Protein AF-A0A7C6ELP7-F1 (afdb_monomer_lite)

Foldseek 3Di:
DVPAQEDEDEQVVLCVVQVDNDPVNSQVSVVVVVHQKYKYQYAQQGIWIQHPNDIDGDGHDDDDDPDCPCVSVVVVVVVVVVD

Secondary structure (DSSP, 8-state):
-TT-SEEEEEHHHHHHHH--SSHHHHHHHHHTTT-SEEEEE-GGG-EEEEETTEEEEEPPPP---S--TTHHHHHHHHHHHT-

pLDDT: mean 94.48, std 6.26, range [59.0, 98.38]

Structure (mmCIF, N/CA/C/O backbone):
data_AF-A0A7C6ELP7-F1
#
_entry.id   AF-A0A7C6ELP7-F1
#
loop_
_atom_site.group_PDB
_atom_site.id
_atom_site.type_symbol
_atom_site.label_atom_id
_atom_site.label_alt_id
_atom_site.labe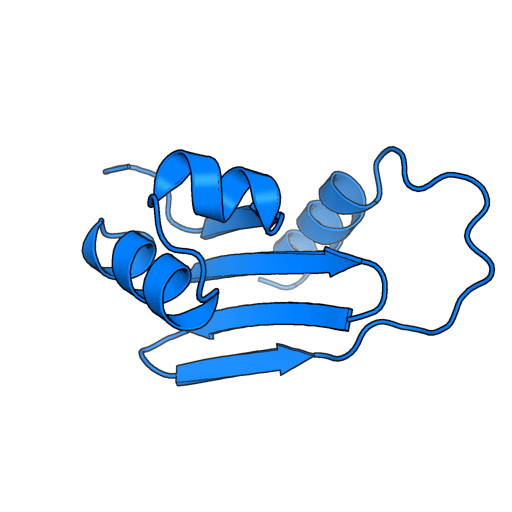l_comp_id
_atom_site.label_asym_id
_atom_site.label_entity_id
_atom_site.label_seq_id
_atom_site.pdbx_PDB_ins_code
_atom_site.Cartn_x
_atom_site.Cartn_y
_atom_site.Cartn_z
_atom_site.occupancy
_atom_site.B_iso_or_equiv
_atom_site.auth_seq_id
_atom_site.auth_comp_id
_atom_site.auth_asym_id
_atom_site.auth_atom_id
_atom_site.pdbx_PDB_model_num
ATOM 1 N N . MET A 1 1 ? -11.314 10.701 7.635 1.00 60.94 1 MET A N 1
ATOM 2 C CA . MET A 1 1 ? -11.498 9.666 6.595 1.00 60.94 1 MET A CA 1
ATOM 3 C C . MET A 1 1 ? -12.932 9.143 6.525 1.00 60.94 1 MET A C 1
ATOM 5 O O . MET A 1 1 ? -13.172 8.254 5.728 1.00 60.94 1 MET A O 1
ATOM 9 N N . GLU A 1 2 ? -13.896 9.747 7.236 1.00 59.00 2 GLU A N 1
ATOM 10 C CA . GLU A 1 2 ? -15.292 9.274 7.384 1.00 59.00 2 GLU A CA 1
ATOM 11 C C . GLU A 1 2 ? -16.124 9.156 6.081 1.00 59.00 2 GLU A C 1
ATOM 13 O O . GLU A 1 2 ? -17.300 8.815 6.135 1.00 59.00 2 GLU A O 1
ATOM 18 N N . THR A 1 3 ? -15.548 9.426 4.904 1.00 80.50 3 THR A N 1
ATOM 19 C CA . THR A 1 3 ? -16.223 9.323 3.596 1.00 80.50 3 THR A CA 1
ATOM 20 C C . THR A 1 3 ? -15.418 8.567 2.530 1.00 80.50 3 THR A C 1
ATOM 22 O O . THR A 1 3 ? -15.800 8.583 1.362 1.00 80.50 3 THR A O 1
ATOM 25 N N . CYS A 1 4 ? -14.291 7.934 2.884 1.00 90.44 4 CYS A N 1
ATOM 26 C CA . CYS A 1 4 ? -13.420 7.248 1.924 1.00 90.44 4 CYS A CA 1
ATOM 27 C C . CYS A 1 4 ? -13.495 5.727 2.092 1.00 90.44 4 CYS A C 1
ATOM 29 O O . CYS A 1 4 ? -12.990 5.170 3.062 1.00 90.44 4 CYS A O 1
ATOM 31 N N . ASP A 1 5 ? -14.098 5.055 1.115 1.00 92.50 5 ASP A N 1
ATOM 32 C CA . ASP A 1 5 ? -14.277 3.602 1.143 1.00 92.50 5 ASP A CA 1
ATOM 33 C C . ASP A 1 5 ? -13.014 2.829 0.764 1.00 92.50 5 ASP A C 1
ATOM 35 O O . ASP A 1 5 ? -12.719 1.775 1.329 1.00 92.50 5 ASP A O 1
ATOM 39 N N . ILE A 1 6 ? -12.278 3.357 -0.211 1.00 95.44 6 ILE A N 1
ATOM 40 C CA . ILE A 1 6 ? -11.080 2.750 -0.778 1.00 95.44 6 ILE A CA 1
ATOM 41 C C . ILE A 1 6 ? -9.991 3.804 -0.748 1.00 95.44 6 ILE A C 1
ATOM 43 O O . ILE A 1 6 ? -10.134 4.856 -1.371 1.00 95.44 6 ILE A O 1
ATOM 47 N N . LEU A 1 7 ? -8.905 3.505 -0.043 1.00 96.56 7 LEU A N 1
ATOM 48 C CA . LEU A 1 7 ? -7.730 4.360 -0.013 1.00 96.56 7 LEU A CA 1
ATOM 49 C C . LEU A 1 7 ? -6.562 3.609 -0.636 1.00 96.56 7 LEU A C 1
ATOM 51 O O . LEU A 1 7 ? -6.120 2.598 -0.094 1.00 96.56 7 LEU A O 1
ATOM 55 N N . HIS A 1 8 ? -6.043 4.135 -1.739 1.00 97.38 8 HIS A N 1
ATOM 56 C CA . HIS A 1 8 ? -4.785 3.690 -2.322 1.00 97.38 8 HIS A CA 1
ATOM 57 C C . HIS A 1 8 ? -3.694 4.717 -2.027 1.00 97.38 8 HIS A C 1
ATOM 59 O O . HIS A 1 8 ? -3.888 5.909 -2.245 1.00 97.38 8 HIS A O 1
ATOM 65 N N . VAL A 1 9 ? -2.570 4.235 -1.505 1.00 97.25 9 VAL A N 1
ATOM 66 C CA . VAL A 1 9 ? -1.362 5.018 -1.230 1.00 97.25 9 VAL A CA 1
ATOM 67 C C . VAL A 1 9 ? -0.119 4.191 -1.558 1.00 97.25 9 VAL A C 1
ATOM 69 O O . VAL A 1 9 ? -0.187 2.970 -1.708 1.00 97.25 9 VAL A O 1
ATOM 72 N N . ASN A 1 10 ? 1.041 4.829 -1.650 1.00 97.19 10 ASN A N 1
ATOM 73 C CA . ASN A 1 10 ? 2.323 4.124 -1.599 1.00 97.19 10 ASN A CA 1
ATOM 74 C C . ASN A 1 10 ? 2.843 3.974 -0.153 1.00 97.19 10 ASN A C 1
ATOM 76 O O . ASN A 1 10 ? 2.260 4.491 0.802 1.00 97.19 10 ASN A O 1
ATOM 80 N N . THR A 1 11 ? 3.955 3.259 0.026 1.00 96.81 11 THR A N 1
ATOM 81 C CA . THR A 1 11 ? 4.560 3.003 1.347 1.00 96.81 11 THR A CA 1
ATOM 82 C C . THR A 1 11 ? 4.981 4.278 2.086 1.00 96.81 11 THR A C 1
ATOM 84 O O . THR A 1 11 ? 4.827 4.367 3.306 1.00 96.81 11 THR A O 1
ATOM 87 N N . SER A 1 12 ? 5.457 5.302 1.372 1.00 96.06 12 SER A N 1
ATOM 88 C CA . SER A 1 12 ? 5.881 6.570 1.983 1.00 96.06 12 SER A CA 1
ATOM 89 C C . SER A 1 12 ? 4.699 7.432 2.442 1.00 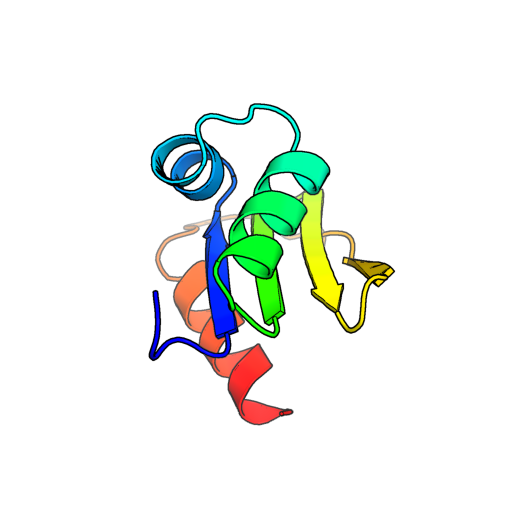96.06 12 SER A C 1
ATOM 91 O O . SER A 1 12 ? 4.734 8.022 3.526 1.00 96.06 12 SER A O 1
ATOM 93 N N . GLU A 1 13 ? 3.616 7.445 1.670 1.00 97.38 13 GLU A N 1
ATOM 94 C CA . GLU A 1 13 ? 2.351 8.093 2.020 1.00 97.38 13 GLU A CA 1
ATOM 95 C C . GLU A 1 13 ? 1.671 7.387 3.195 1.00 97.38 13 GLU A C 1
ATOM 97 O O . GLU A 1 13 ? 1.226 8.051 4.130 1.00 97.38 13 GLU A O 1
ATOM 102 N N . LEU A 1 14 ? 1.665 6.047 3.208 1.00 97.69 14 LEU A N 1
ATOM 103 C CA . LEU A 1 14 ? 1.151 5.261 4.331 1.00 97.69 14 LEU A CA 1
ATOM 104 C C . LEU A 1 14 ? 1.855 5.636 5.636 1.00 97.69 14 LEU A C 1
ATOM 106 O O . LEU A 1 14 ? 1.189 5.929 6.632 1.00 97.69 14 LEU A O 1
ATOM 110 N N . ARG A 1 15 ? 3.193 5.657 5.629 1.00 97.00 15 ARG A N 1
ATOM 111 C CA . ARG A 1 15 ? 3.991 6.076 6.787 1.00 97.00 15 ARG A CA 1
ATOM 112 C C . ARG A 1 15 ? 3.667 7.514 7.187 1.00 97.00 15 ARG A C 1
ATOM 114 O O . ARG A 1 15 ? 3.527 7.797 8.370 1.00 97.00 15 ARG A O 1
ATOM 121 N N . SER A 1 16 ? 3.492 8.413 6.221 1.00 97.12 16 SER A N 1
ATOM 122 C CA . SER A 1 16 ? 3.163 9.819 6.496 1.00 97.12 16 SER A CA 1
ATOM 123 C C . SER A 1 16 ? 1.790 9.989 7.158 1.00 97.12 16 SER A C 1
ATOM 125 O O . SER A 1 16 ? 1.632 10.840 8.029 1.00 97.12 16 SER A O 1
ATOM 127 N N . ILE A 1 17 ? 0.803 9.171 6.778 1.00 95.31 17 ILE A N 1
ATOM 128 C CA . ILE A 1 17 ? -0.561 9.224 7.325 1.00 95.31 17 ILE A CA 1
ATOM 129 C C . ILE A 1 17 ? -0.650 8.522 8.684 1.00 95.31 17 ILE A C 1
ATOM 131 O O . ILE A 1 17 ? -1.332 8.997 9.591 1.00 95.31 17 ILE A O 1
ATOM 135 N N . THR A 1 18 ? -0.002 7.364 8.815 1.00 96.12 18 THR A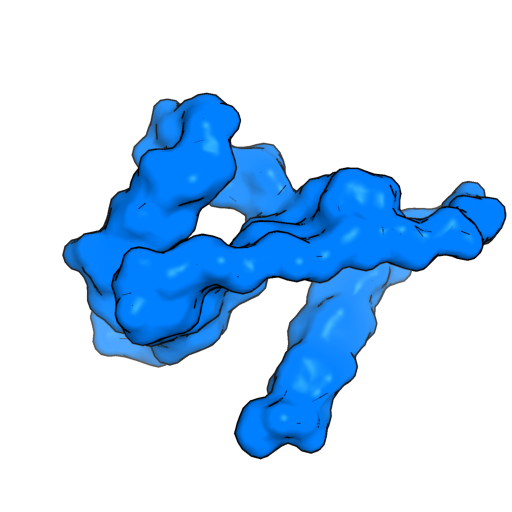 N 1
ATOM 136 C CA . THR A 1 18 ? -0.235 6.435 9.932 1.00 96.12 18 THR A CA 1
ATOM 137 C C . THR A 1 18 ? 0.875 6.424 10.974 1.00 96.12 18 THR A C 1
ATOM 139 O O . THR A 1 18 ? 0.656 5.871 12.044 1.00 96.12 18 THR A O 1
ATOM 142 N N . VAL A 1 19 ? 2.037 7.011 10.665 1.00 95.88 19 VAL A N 1
ATOM 143 C CA . VAL A 1 19 ? 3.302 6.980 11.426 1.00 95.88 19 VAL A CA 1
ATOM 144 C C . VAL A 1 19 ? 3.920 5.591 11.647 1.00 95.88 19 VAL A C 1
ATOM 146 O O . VAL A 1 19 ? 4.931 5.488 12.339 1.00 95.88 19 VAL A O 1
ATOM 149 N N . TYR A 1 20 ? 3.365 4.534 11.044 1.00 96.19 20 TYR A N 1
ATOM 150 C CA . TYR A 1 20 ? 3.903 3.175 11.131 1.00 96.19 20 TYR A CA 1
ATOM 151 C C . TYR A 1 20 ? 4.909 2.875 10.018 1.00 96.19 20 TYR A C 1
ATOM 153 O O . TYR A 1 20 ? 4.727 3.252 8.860 1.00 96.19 20 TYR A O 1
ATOM 161 N N . ASP A 1 21 ? 5.950 2.131 10.388 1.00 92.69 21 ASP A N 1
ATOM 162 C CA . ASP A 1 21 ? 6.966 1.610 9.467 1.00 92.69 21 ASP A CA 1
ATOM 163 C C . ASP A 1 21 ? 6.550 0.278 8.845 1.00 92.69 21 ASP A C 1
ATOM 165 O O . ASP A 1 21 ? 6.938 -0.053 7.725 1.00 92.69 21 ASP A O 1
ATOM 169 N N . ASN A 1 22 ? 5.760 -0.500 9.583 1.00 96.44 22 ASN A N 1
ATOM 170 C CA . ASN A 1 22 ? 5.225 -1.761 9.120 1.00 96.44 22 ASN A CA 1
ATOM 171 C C . ASN A 1 22 ? 3.953 -1.517 8.291 1.00 96.44 22 ASN A C 1
ATOM 173 O O . ASN A 1 22 ? 2.992 -0.907 8.765 1.00 96.44 22 ASN A O 1
ATOM 177 N N . VAL A 1 23 ? 3.938 -2.025 7.056 1.00 96.88 23 VAL A N 1
ATOM 178 C CA . VAL A 1 23 ? 2.814 -1.840 6.124 1.00 96.88 23 VAL A CA 1
ATOM 179 C C . VAL A 1 23 ? 1.519 -2.459 6.651 1.00 96.88 23 VAL A C 1
ATOM 181 O O . VAL A 1 23 ? 0.460 -1.852 6.520 1.00 96.88 23 VAL A O 1
ATOM 184 N N . GLU A 1 24 ? 1.581 -3.637 7.273 1.00 97.12 24 GLU A N 1
ATOM 185 C CA . GLU A 1 24 ? 0.399 -4.303 7.827 1.00 97.12 24 GLU A CA 1
ATOM 186 C C . GLU A 1 24 ? -0.196 -3.509 8.997 1.00 97.12 24 GLU A C 1
ATOM 188 O O . GLU A 1 24 ? -1.411 -3.315 9.050 1.00 97.12 24 GLU A O 1
ATOM 193 N N . GLU A 1 25 ? 0.640 -2.978 9.894 1.00 97.75 25 GLU A N 1
ATOM 194 C CA . GLU A 1 25 ? 0.187 -2.099 10.983 1.00 97.75 25 GLU A CA 1
ATOM 195 C C . GLU A 1 25 ? -0.441 -0.806 10.447 1.00 97.75 25 GLU A C 1
ATOM 197 O O . GLU A 1 25 ? -1.510 -0.403 10.909 1.00 97.75 25 GLU A O 1
ATOM 202 N N . GLY A 1 26 ? 0.162 -0.193 9.423 1.00 97.81 26 GLY A N 1
ATOM 203 C CA . GLY A 1 26 ? -0.398 0.983 8.756 1.00 97.81 26 GLY A CA 1
ATOM 204 C C . GLY A 1 26 ? -1.754 0.698 8.098 1.00 97.81 26 GLY A C 1
ATOM 205 O O . GLY A 1 26 ? -2.710 1.449 8.290 1.00 97.81 26 GLY A O 1
ATOM 206 N N . LEU A 1 27 ? -1.881 -0.416 7.370 1.00 97.88 27 LEU A N 1
ATOM 207 C CA . LEU A 1 27 ? -3.147 -0.850 6.767 1.00 97.88 27 LEU A CA 1
ATOM 208 C C . LEU A 1 27 ? -4.220 -1.117 7.826 1.00 97.88 27 LEU A C 1
ATOM 210 O O . LEU A 1 27 ? -5.368 -0.705 7.651 1.00 97.88 27 LEU A O 1
ATOM 214 N N . ARG A 1 28 ? -3.857 -1.768 8.940 1.00 97.12 28 ARG A N 1
ATOM 215 C CA . ARG A 1 28 ? -4.764 -1.962 10.077 1.00 97.12 28 ARG A CA 1
ATOM 216 C C . ARG A 1 28 ? -5.213 -0.620 10.644 1.00 97.12 28 ARG A C 1
ATOM 218 O O . ARG A 1 28 ? -6.407 -0.432 10.842 1.00 97.12 28 ARG A O 1
ATOM 225 N N . LYS A 1 29 ? -4.294 0.333 10.825 1.00 96.00 29 LYS A N 1
ATOM 226 C CA . LYS A 1 29 ? -4.624 1.668 11.330 1.00 96.00 29 LYS A CA 1
ATOM 227 C C . LYS A 1 29 ? -5.618 2.400 10.428 1.00 96.00 29 LYS A C 1
ATOM 229 O O . LYS A 1 29 ? -6.530 3.035 10.945 1.00 96.00 29 LYS A O 1
ATOM 234 N N . LEU A 1 30 ? -5.457 2.320 9.107 1.00 95.56 30 LEU A N 1
ATOM 235 C CA . LEU A 1 30 ? -6.403 2.908 8.152 1.00 95.56 30 LEU A CA 1
ATOM 236 C C . LEU A 1 30 ? -7.776 2.233 8.205 1.00 95.56 30 LEU A C 1
ATOM 238 O O . LEU A 1 30 ? -8.796 2.914 8.160 1.00 95.56 30 LEU A O 1
ATOM 242 N N . HIS A 1 31 ? -7.804 0.909 8.337 1.00 94.81 31 HIS A N 1
ATOM 243 C CA . HIS A 1 31 ? -9.045 0.160 8.510 1.00 94.81 31 HIS A CA 1
ATOM 244 C C . HIS A 1 31 ? -9.774 0.545 9.807 1.00 94.81 31 HIS A C 1
ATOM 246 O O . HIS A 1 31 ? -10.986 0.727 9.798 1.00 94.81 31 HIS A O 1
ATOM 252 N N . ASP A 1 32 ? -9.042 0.749 10.904 1.00 93.19 32 ASP A N 1
ATOM 253 C CA . ASP A 1 32 ? -9.597 1.228 12.179 1.00 93.19 32 ASP A CA 1
ATOM 254 C C . ASP A 1 32 ? -10.095 2.690 12.109 1.00 93.19 32 ASP A C 1
ATOM 256 O O . ASP A 1 32 ? -10.762 3.162 13.027 1.00 93.19 32 ASP A O 1
ATOM 260 N N . LEU A 1 33 ? -9.766 3.415 11.032 1.00 92.12 33 LEU A N 1
ATOM 261 C CA . LEU A 1 33 ? -10.284 4.748 10.696 1.00 92.12 33 LEU A CA 1
ATOM 262 C C . LEU A 1 33 ? -11.436 4.686 9.668 1.00 92.12 33 LEU A C 1
ATOM 264 O O . LEU A 1 33 ? -11.674 5.669 8.961 1.00 92.12 33 LEU A O 1
ATOM 268 N N . ASP A 1 34 ? -12.119 3.541 9.585 1.00 91.94 34 ASP A N 1
ATOM 269 C CA . ASP A 1 34 ? -13.269 3.239 8.719 1.00 91.94 34 ASP A CA 1
ATOM 270 C C . ASP A 1 34 ? -12.987 3.173 7.205 1.00 91.94 34 ASP A C 1
ATOM 272 O O . ASP A 1 34 ? -13.915 3.148 6.392 1.00 91.94 34 ASP A O 1
ATOM 276 N N . VAL A 1 35 ? -11.722 3.049 6.786 1.00 94.94 35 VAL A N 1
ATOM 277 C CA . VAL A 1 35 ? -11.408 2.729 5.383 1.00 94.94 35 VAL A CA 1
ATOM 278 C C . VAL A 1 35 ? -11.706 1.247 5.125 1.00 94.94 35 VAL A C 1
ATOM 280 O O . VAL A 1 35 ? -11.030 0.365 5.653 1.00 94.94 35 VAL A O 1
ATOM 283 N N . ARG A 1 36 ? -12.700 0.950 4.278 1.00 94.00 36 ARG A N 1
ATOM 284 C CA . ARG A 1 36 ? -13.161 -0.430 4.007 1.00 94.00 36 ARG A CA 1
ATOM 285 C C . ARG A 1 36 ? -12.140 -1.273 3.239 1.00 94.00 36 ARG A C 1
ATOM 287 O O . ARG A 1 36 ? -12.089 -2.492 3.418 1.00 94.00 36 ARG A O 1
ATOM 294 N N . LEU A 1 37 ? -11.358 -0.636 2.371 1.00 96.31 37 LEU A N 1
ATOM 295 C CA . LEU A 1 37 ? -10.310 -1.273 1.579 1.00 96.31 37 LEU A CA 1
ATOM 296 C C . LEU A 1 37 ? -9.077 -0.358 1.477 1.00 96.31 37 LEU A C 1
ATOM 298 O O . LEU A 1 37 ? -8.925 0.366 0.490 1.00 96.31 37 LEU A O 1
ATOM 302 N N . PRO A 1 38 ? -8.193 -0.347 2.489 1.00 97.62 38 PRO A N 1
ATOM 303 C CA . PRO A 1 38 ? -6.899 0.302 2.375 1.00 97.62 38 PRO A CA 1
ATOM 304 C C . PRO A 1 38 ? -5.943 -0.580 1.560 1.00 97.62 38 PRO A C 1
ATOM 306 O O . PRO A 1 38 ? -5.884 -1.803 1.735 1.00 97.62 38 PRO A O 1
ATOM 309 N N . ILE A 1 39 ? -5.205 0.054 0.652 1.00 98.19 39 ILE A N 1
ATOM 310 C CA . ILE A 1 39 ? -4.322 -0.573 -0.331 1.00 98.19 39 ILE A CA 1
ATOM 311 C C . ILE A 1 39 ? -3.006 0.199 -0.370 1.00 98.19 39 ILE A C 1
ATOM 313 O O . ILE A 1 39 ? -2.997 1.424 -0.479 1.00 98.19 39 ILE A O 1
ATOM 317 N N . VAL A 1 40 ? -1.894 -0.526 -0.330 1.00 98.38 40 VAL A N 1
ATOM 318 C CA . VAL A 1 40 ? -0.540 0.023 -0.388 1.00 98.38 40 VAL A CA 1
ATOM 319 C C . VAL A 1 40 ? 0.212 -0.609 -1.545 1.00 98.38 40 VAL A C 1
ATOM 321 O O . VAL A 1 40 ? 0.408 -1.822 -1.557 1.00 98.38 40 VAL A O 1
ATOM 324 N N . THR A 1 41 ? 0.655 0.200 -2.505 1.00 97.94 41 THR A N 1
ATOM 325 C CA . THR A 1 41 ? 1.587 -0.241 -3.558 1.00 97.94 41 THR A CA 1
ATOM 326 C C . THR A 1 41 ? 3.032 0.053 -3.179 1.00 97.94 41 THR A C 1
ATOM 328 O O . THR A 1 41 ? 3.323 1.111 -2.622 1.00 97.94 41 THR A O 1
ATOM 331 N N . ASP A 1 42 ? 3.937 -0.841 -3.562 1.00 95.44 42 ASP A N 1
ATOM 332 C CA . ASP A 1 42 ? 5.372 -0.756 -3.289 1.00 95.44 42 ASP A CA 1
ATOM 333 C C . ASP A 1 42 ? 6.204 -1.125 -4.528 1.00 95.44 42 ASP A C 1
ATOM 335 O O . ASP A 1 42 ? 7.020 -2.044 -4.525 1.00 95.44 42 ASP A O 1
ATOM 339 N N . GLY A 1 43 ? 5.936 -0.441 -5.645 1.00 93.25 43 GLY A N 1
ATOM 340 C CA . GLY A 1 43 ? 6.684 -0.609 -6.893 1.00 93.25 43 GLY A CA 1
ATOM 341 C C . GLY A 1 43 ? 6.806 -2.074 -7.332 1.00 93.25 43 GLY A C 1
ATOM 342 O O . GLY A 1 43 ? 5.805 -2.757 -7.550 1.00 93.25 43 GLY A O 1
ATOM 343 N N . GLU A 1 44 ? 8.043 -2.559 -7.455 1.00 94.75 44 GLU A N 1
ATOM 344 C CA . GLU A 1 44 ? 8.348 -3.939 -7.856 1.00 94.75 44 GLU A CA 1
ATOM 345 C C . GLU A 1 44 ? 7.933 -5.003 -6.826 1.00 94.75 44 GLU A C 1
ATOM 347 O O . GLU A 1 44 ? 7.693 -6.151 -7.202 1.00 94.75 44 GLU A O 1
ATOM 352 N N . ALA A 1 45 ? 7.797 -4.639 -5.546 1.00 95.12 45 ALA A N 1
ATOM 353 C CA . ALA A 1 45 ? 7.301 -5.548 -4.515 1.00 95.12 45 ALA A CA 1
ATOM 354 C C . ALA A 1 45 ? 5.791 -5.806 -4.662 1.00 95.12 45 ALA A C 1
ATOM 356 O O . ALA A 1 45 ? 5.282 -6.816 -4.174 1.00 95.12 45 ALA A O 1
ATOM 357 N N . GLY A 1 46 ? 5.087 -4.958 -5.420 1.00 97.25 46 GLY A N 1
ATOM 358 C CA . GLY A 1 46 ? 3.689 -5.145 -5.781 1.00 97.25 46 GLY A CA 1
ATOM 359 C C . GLY A 1 46 ? 2.741 -4.383 -4.872 1.00 97.25 46 GLY A C 1
ATOM 360 O O . GLY A 1 46 ? 2.886 -3.175 -4.695 1.00 97.25 46 GLY A O 1
ATOM 361 N N . VAL A 1 47 ? 1.719 -5.061 -4.357 1.00 98.00 47 VAL A N 1
ATOM 362 C CA . VAL A 1 47 ? 0.648 -4.432 -3.581 1.00 98.00 47 VAL A CA 1
ATOM 363 C C . VAL A 1 47 ? 0.208 -5.298 -2.407 1.00 98.00 47 VAL A C 1
ATOM 365 O O . VAL A 1 47 ? 0.112 -6.522 -2.519 1.00 98.00 47 VAL A O 1
ATOM 368 N N . ILE A 1 48 ? -0.106 -4.638 -1.293 1.00 98.31 48 ILE A N 1
ATOM 369 C CA . ILE A 1 48 ? -0.736 -5.227 -0.113 1.00 98.31 48 ILE A CA 1
ATOM 370 C C . ILE A 1 48 ? -2.041 -4.481 0.158 1.00 98.31 48 ILE A C 1
ATOM 372 O O . ILE A 1 48 ? -2.061 -3.256 0.233 1.00 98.31 48 ILE A O 1
ATOM 376 N N . ALA A 1 49 ? -3.134 -5.213 0.329 1.00 98.00 49 ALA A N 1
ATOM 377 C CA . ALA A 1 49 ? -4.428 -4.672 0.722 1.00 98.00 49 ALA A CA 1
ATOM 378 C C . ALA A 1 49 ? -4.939 -5.375 1.978 1.00 98.00 49 ALA A C 1
ATOM 380 O O . ALA A 1 49 ? -4.639 -6.547 2.205 1.00 98.00 49 ALA A O 1
ATOM 381 N N . LEU A 1 50 ? -5.750 -4.685 2.775 1.00 97.94 50 LEU A N 1
ATOM 382 C CA . LEU A 1 50 ? -6.504 -5.300 3.864 1.00 97.94 50 LEU A CA 1
ATOM 383 C C . LEU A 1 50 ? -7.984 -5.335 3.480 1.00 97.94 50 LEU A C 1
ATOM 385 O O . LEU A 1 50 ? -8.636 -4.301 3.398 1.00 97.94 50 LEU A O 1
ATOM 389 N N . HIS A 1 51 ? -8.523 -6.530 3.249 1.00 93.88 51 HIS A N 1
ATOM 390 C CA . HIS A 1 51 ? -9.914 -6.723 2.852 1.00 93.88 51 HIS A CA 1
ATOM 391 C C . HIS A 1 51 ? -10.613 -7.693 3.803 1.00 93.88 51 HIS A C 1
ATOM 393 O O . HIS A 1 51 ? -10.155 -8.820 3.999 1.00 93.88 51 HIS A O 1
ATOM 399 N N . MET A 1 52 ? -11.722 -7.260 4.413 1.00 90.50 52 MET A N 1
ATOM 400 C CA . MET A 1 52 ? -12.498 -8.064 5.373 1.00 90.50 52 MET A CA 1
ATOM 401 C C . MET A 1 52 ? -11.619 -8.707 6.467 1.00 90.50 52 MET A C 1
ATOM 403 O O . MET A 1 52 ? -11.735 -9.895 6.773 1.00 90.50 52 MET A O 1
ATOM 407 N N . GLY A 1 53 ? -10.678 -7.933 7.019 1.00 89.81 53 GLY A N 1
ATOM 408 C CA . GLY A 1 53 ? -9.758 -8.388 8.066 1.00 89.81 53 GLY A CA 1
ATOM 409 C C . GLY A 1 53 ? -8.591 -9.266 7.590 1.00 89.81 53 GLY A C 1
ATOM 410 O O . GLY A 1 53 ? -7.748 -9.622 8.414 1.00 89.81 53 GLY A O 1
ATOM 411 N N . LYS A 1 54 ? -8.497 -9.585 6.293 1.00 95.75 54 LYS A N 1
ATOM 412 C CA . LYS A 1 54 ? -7.434 -10.417 5.710 1.00 95.75 54 LYS A CA 1
ATOM 413 C C . LYS A 1 54 ? -6.490 -9.596 4.841 1.00 95.75 54 LYS A C 1
ATOM 415 O O . LYS A 1 54 ? -6.940 -8.801 4.018 1.00 95.75 54 LYS A O 1
ATOM 420 N N . TYR A 1 55 ? -5.192 -9.836 4.987 1.00 97.50 55 TYR A N 1
ATOM 421 C CA . TYR A 1 55 ? -4.204 -9.280 4.072 1.00 97.50 55 TYR A CA 1
ATOM 422 C C . TYR A 1 55 ? -4.225 -10.041 2.749 1.00 97.50 55 TYR A C 1
ATOM 424 O O . TYR A 1 55 ? -4.209 -11.272 2.722 1.00 97.50 55 TYR A O 1
ATOM 432 N N . VAL A 1 56 ? -4.266 -9.290 1.657 1.00 97.00 56 VAL A N 1
ATOM 433 C CA . VAL A 1 56 ? -4.132 -9.783 0.290 1.00 97.00 56 VAL A CA 1
ATOM 434 C C . VAL A 1 56 ? -2.859 -9.177 -0.271 1.00 97.00 56 VAL A C 1
ATOM 436 O O . VAL A 1 56 ? -2.690 -7.962 -0.234 1.00 97.0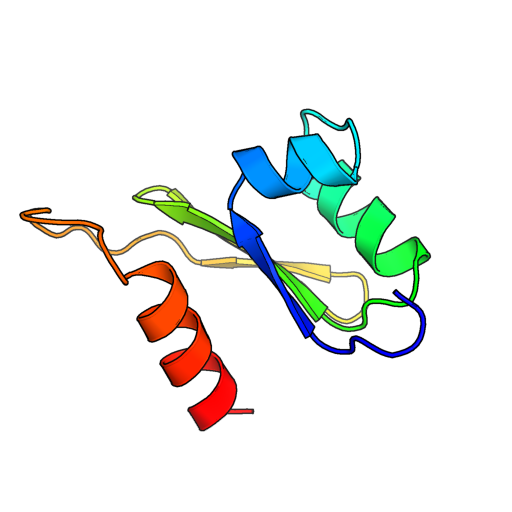0 56 VAL A O 1
ATOM 439 N N . GLN A 1 57 ? -1.968 -10.023 -0.774 1.00 97.50 57 GLN A N 1
ATOM 440 C CA . GLN A 1 57 ? -0.707 -9.603 -1.371 1.00 97.50 57 GLN A CA 1
ATOM 441 C C . GLN A 1 57 ? -0.659 -10.071 -2.818 1.00 97.50 57 GLN A C 1
ATOM 443 O O . GLN A 1 57 ? -0.983 -11.223 -3.109 1.00 97.50 57 GLN A O 1
ATOM 448 N N . GLN A 1 58 ? -0.237 -9.182 -3.708 1.00 96.88 58 GLN A N 1
ATOM 449 C CA . GLN A 1 58 ? 0.022 -9.501 -5.104 1.00 96.88 58 GLN A CA 1
ATOM 450 C C . GLN A 1 58 ? 1.421 -8.992 -5.459 1.00 96.88 58 GLN A C 1
ATOM 452 O O . GLN A 1 58 ? 1.644 -7.782 -5.384 1.00 96.88 58 GLN A O 1
ATOM 457 N N . PRO A 1 59 ? 2.356 -9.880 -5.846 1.00 97.50 59 PRO A N 1
ATOM 458 C CA . PRO A 1 59 ? 3.692 -9.474 -6.261 1.00 97.50 59 PRO A CA 1
ATOM 459 C C . PRO A 1 59 ? 3.664 -8.546 -7.475 1.00 97.50 59 PRO A C 1
ATOM 461 O O . PRO A 1 59 ? 2.797 -8.669 -8.346 1.00 97.50 59 PRO A O 1
ATOM 464 N N . GLY A 1 60 ? 4.646 -7.649 -7.554 1.00 95.81 60 GLY A N 1
ATOM 465 C CA . GLY A 1 60 ? 4.818 -6.779 -8.708 1.00 95.81 60 GLY A CA 1
ATOM 466 C C . GLY A 1 60 ? 5.191 -7.572 -9.957 1.00 95.81 60 GLY A C 1
ATOM 467 O O . GLY A 1 60 ? 5.852 -8.614 -9.908 1.00 95.81 60 GLY A O 1
ATOM 468 N N . PHE A 1 61 ? 4.760 -7.072 -11.110 1.00 95.25 61 PHE A N 1
ATOM 469 C CA . PHE A 1 61 ? 5.178 -7.627 -12.390 1.00 95.25 61 PHE A CA 1
ATOM 470 C C . PHE A 1 61 ? 6.593 -7.154 -12.718 1.00 95.25 61 PHE A C 1
ATOM 472 O O . PHE A 1 61 ? 6.902 -5.970 -12.594 1.00 95.25 61 PHE A O 1
ATOM 479 N N . LYS A 1 62 ? 7.445 -8.070 -13.188 1.00 95.19 62 LYS A N 1
ATOM 480 C CA . LYS A 1 62 ? 8.771 -7.706 -13.698 1.00 95.19 62 LYS A CA 1
ATOM 481 C C . LYS A 1 62 ? 8.629 -7.012 -15.047 1.00 95.19 62 LYS A C 1
ATOM 483 O O . LYS A 1 62 ? 8.175 -7.631 -16.008 1.00 95.19 62 LYS A O 1
ATOM 488 N N . VAL A 1 63 ? 9.031 -5.748 -15.096 1.00 95.25 63 VAL A N 1
ATOM 489 C CA . VAL A 1 63 ? 9.009 -4.898 -16.290 1.00 95.25 63 VAL A CA 1
ATOM 490 C C . VAL A 1 63 ? 10.253 -4.013 -16.313 1.00 95.25 63 VAL A C 1
ATOM 492 O O . VAL A 1 63 ? 10.797 -3.686 -15.259 1.00 95.25 63 VAL A O 1
ATOM 495 N N . ASP A 1 64 ? 10.675 -3.594 -17.502 1.00 96.50 64 ASP A N 1
ATOM 496 C CA . ASP A 1 64 ? 11.716 -2.576 -17.649 1.00 96.50 64 ASP A CA 1
ATOM 497 C C . ASP A 1 64 ? 11.096 -1.192 -17.410 1.00 96.50 64 ASP A C 1
ATOM 499 O O . ASP A 1 64 ? 10.393 -0.647 -18.265 1.00 96.50 64 ASP A O 1
ATOM 503 N N . VAL A 1 65 ? 11.302 -0.639 -16.213 1.00 95.62 65 VAL A N 1
ATOM 504 C CA . VAL A 1 65 ? 10.739 0.662 -15.828 1.00 95.62 65 VAL A CA 1
ATOM 505 C C . VAL A 1 65 ? 11.460 1.781 -16.581 1.00 95.62 65 VAL A C 1
ATOM 507 O O . VAL A 1 65 ? 12.654 1.995 -16.389 1.00 95.62 65 VAL A O 1
ATOM 510 N N . ILE A 1 66 ? 10.716 2.513 -17.415 1.00 96.44 66 ILE A N 1
ATOM 511 C CA . ILE A 1 66 ? 11.214 3.703 -18.124 1.00 96.44 66 ILE A CA 1
ATOM 512 C C . ILE A 1 66 ? 10.851 4.983 -17.363 1.00 96.44 66 ILE A C 1
ATOM 514 O O . ILE A 1 66 ? 11.720 5.807 -17.095 1.00 96.44 66 ILE A O 1
ATOM 518 N N . ASP A 1 67 ? 9.577 5.131 -16.992 1.00 96.00 67 ASP A N 1
ATOM 519 C CA . ASP A 1 67 ? 9.052 6.250 -16.206 1.00 96.00 67 ASP A CA 1
ATOM 520 C C . ASP A 1 67 ? 7.895 5.742 -15.323 1.00 96.00 67 ASP A C 1
ATOM 522 O O . ASP A 1 67 ? 6.916 5.215 -15.858 1.00 96.00 67 ASP A O 1
ATOM 526 N N . PRO A 1 68 ? 7.991 5.837 -13.984 1.00 92.75 68 PRO A N 1
ATOM 527 C CA . PRO A 1 68 ? 6.931 5.400 -13.077 1.00 92.75 68 PRO A CA 1
ATOM 528 C C . PRO A 1 68 ? 5.791 6.423 -12.931 1.00 92.75 68 PRO A C 1
ATOM 530 O O . PRO A 1 68 ? 4.816 6.150 -12.225 1.00 92.75 68 PRO A O 1
ATOM 533 N N . THR A 1 69 ? 5.898 7.604 -13.550 1.00 95.75 69 THR A N 1
ATOM 534 C CA . THR A 1 69 ? 4.887 8.663 -13.447 1.00 95.75 69 THR A CA 1
ATOM 535 C C . THR A 1 69 ? 3.520 8.156 -13.910 1.00 95.75 69 THR A C 1
ATOM 537 O O . THR A 1 69 ? 3.368 7.622 -15.006 1.00 95.75 69 THR A O 1
ATOM 540 N N . GLY A 1 70 ? 2.506 8.310 -13.054 1.00 95.31 70 GLY A N 1
ATOM 541 C CA . GLY A 1 70 ? 1.137 7.861 -13.324 1.00 95.31 70 GLY A CA 1
ATOM 542 C C . GLY A 1 70 ? 0.882 6.363 -13.108 1.00 95.31 70 GLY A C 1
ATOM 543 O O . GLY A 1 70 ? -0.251 5.919 -13.281 1.00 95.31 70 GLY A O 1
ATOM 544 N N . ALA A 1 71 ? 1.874 5.567 -12.685 1.00 95.50 71 ALA A N 1
ATOM 545 C CA . ALA A 1 71 ? 1.668 4.141 -12.405 1.00 95.50 71 ALA A CA 1
ATOM 546 C C . ALA A 1 71 ? 0.617 3.903 -11.302 1.00 95.50 71 ALA A C 1
ATOM 548 O O . ALA A 1 71 ? -0.202 2.990 -11.414 1.00 95.50 71 ALA A O 1
ATOM 549 N N . GLY A 1 72 ? 0.599 4.750 -10.265 1.00 94.81 72 GLY A N 1
ATOM 550 C CA . GLY A 1 72 ? -0.409 4.702 -9.200 1.00 94.81 72 GLY A CA 1
ATOM 551 C C . GLY A 1 72 ? -1.821 5.035 -9.696 1.00 94.81 72 GLY A C 1
ATOM 552 O O . GLY A 1 72 ? -2.767 4.314 -9.382 1.00 94.81 72 GLY A O 1
ATOM 553 N N . ASP A 1 73 ? -1.957 6.054 -10.547 1.00 96.00 73 ASP A N 1
ATOM 554 C CA . ASP A 1 73 ? -3.242 6.433 -11.151 1.00 96.00 73 ASP A CA 1
ATOM 555 C C . ASP A 1 73 ? -3.772 5.331 -12.080 1.00 96.00 73 ASP A C 1
ATOM 557 O O . ASP A 1 73 ? -4.955 4.985 -12.047 1.00 96.00 73 ASP A O 1
ATOM 561 N N . ALA A 1 74 ? -2.889 4.724 -12.880 1.00 96.31 74 ALA A N 1
ATOM 562 C CA . ALA A 1 74 ? -3.227 3.592 -13.736 1.00 96.31 74 ALA A CA 1
ATOM 563 C C . ALA A 1 74 ? -3.650 2.359 -12.918 1.00 96.31 74 ALA A C 1
ATOM 565 O O . ALA A 1 74 ? -4.611 1.677 -13.286 1.00 96.31 74 ALA A O 1
ATOM 566 N N . PHE A 1 75 ? -2.978 2.094 -11.790 1.00 95.88 75 PHE A N 1
ATOM 567 C CA . PHE A 1 75 ? -3.378 1.054 -10.841 1.00 95.88 75 PHE A CA 1
ATOM 568 C C . PHE A 1 75 ? -4.783 1.321 -10.288 1.00 95.88 75 PHE A C 1
ATOM 570 O O . PHE A 1 75 ? -5.640 0.438 -10.362 1.00 95.88 75 PHE A O 1
ATOM 577 N N . CYS A 1 76 ? -5.051 2.545 -9.818 1.00 96.44 76 CYS A N 1
ATOM 578 C CA . CYS A 1 76 ? -6.377 2.965 -9.362 1.00 96.44 76 CYS A CA 1
ATOM 579 C C . CYS A 1 76 ? -7.446 2.745 -10.439 1.00 96.44 76 CYS A C 1
ATOM 581 O O . CYS A 1 76 ? -8.482 2.142 -10.165 1.00 96.44 76 CYS A O 1
ATOM 583 N N . ALA A 1 77 ? -7.196 3.175 -11.678 1.00 96.75 77 ALA A N 1
ATOM 584 C CA . ALA A 1 77 ? -8.135 2.989 -12.782 1.00 96.75 77 ALA A CA 1
ATOM 585 C C . ALA A 1 77 ? -8.427 1.502 -13.056 1.00 96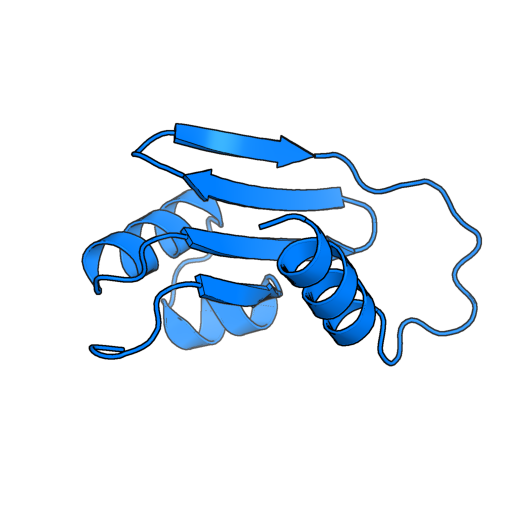.75 77 ALA A C 1
ATOM 587 O O . ALA A 1 77 ? -9.581 1.117 -13.255 1.00 96.75 77 ALA A O 1
ATOM 588 N N . GLY A 1 78 ? -7.395 0.652 -13.043 1.00 96.12 78 GLY A N 1
ATOM 589 C CA . GLY A 1 78 ? -7.533 -0.793 -13.234 1.00 96.12 78 GLY A CA 1
ATOM 590 C C . GLY A 1 78 ? -8.298 -1.485 -12.103 1.00 96.12 78 GLY A C 1
ATOM 591 O O . GLY A 1 78 ? -9.126 -2.358 -12.376 1.00 96.12 78 GLY A O 1
ATOM 592 N N . LEU A 1 79 ? -8.054 -1.070 -1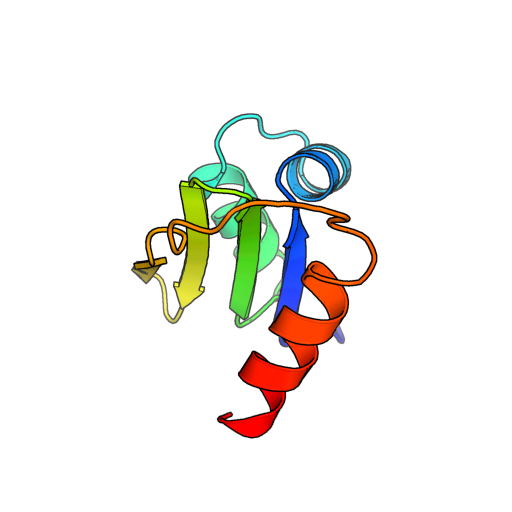0.857 1.00 95.06 79 LEU A N 1
ATOM 593 C CA . LEU A 1 79 ? -8.787 -1.531 -9.682 1.00 95.06 79 LEU A CA 1
ATOM 594 C C . LEU A 1 79 ? -10.268 -1.162 -9.805 1.00 95.06 79 LEU A C 1
ATOM 596 O O . LEU A 1 79 ? -11.117 -2.048 -9.811 1.00 95.06 79 LEU A O 1
ATOM 600 N N . LEU A 1 80 ? -10.566 0.129 -9.983 1.00 94.94 80 LEU A N 1
ATOM 601 C CA . LEU A 1 80 ? -11.934 0.653 -10.037 1.00 94.94 80 LEU A CA 1
ATOM 602 C C . LEU A 1 80 ? -12.762 0.053 -11.177 1.00 94.94 80 LEU A C 1
ATOM 604 O O . LEU A 1 80 ? -13.966 -0.124 -11.033 1.00 94.94 80 LEU A O 1
ATOM 608 N N . LYS A 1 81 ? -12.127 -0.292 -12.302 1.00 95.88 81 LYS A N 1
ATOM 609 C CA . LYS A 1 81 ? -12.795 -0.942 -13.437 1.00 95.88 81 LYS A CA 1
ATOM 610 C C . LYS A 1 81 ? -13.403 -2.309 -13.082 1.00 95.88 81 LYS A C 1
ATOM 612 O O . LYS A 1 81 ? -14.357 -2.717 -13.737 1.00 95.88 81 LYS A O 1
ATOM 617 N N . ASN A 1 82 ? -12.821 -3.036 -12.126 1.00 85.69 82 ASN A N 1
ATOM 618 C CA . ASN A 1 82 ? -13.192 -4.418 -11.796 1.00 85.69 82 ASN A CA 1
ATOM 619 C C . ASN A 1 82 ? -13.832 -4.562 -10.402 1.00 85.69 82 ASN A C 1
ATOM 621 O O . ASN A 1 82 ? -13.912 -5.683 -9.897 1.00 85.69 82 ASN A O 1
ATOM 625 N N . LEU A 1 83 ? -14.237 -3.448 -9.783 1.00 80.88 83 LEU A N 1
ATOM 626 C CA . LEU A 1 83 ? -14.990 -3.432 -8.526 1.00 80.88 83 LEU A CA 1
ATOM 627 C C . LEU A 1 83 ? -16.491 -3.641 -8.738 1.00 80.88 83 LEU A C 1
ATOM 629 O O . LEU A 1 83 ? -17.014 -3.206 -9.789 1.00 80.88 83 LEU A O 1
#

Radius of gyration: 12.6 Å; chains: 1; bounding box: 28×20×30 Å

Sequence (83 aa):
METCDILHVNTSELRSITVYDNVEEGLRKLHDLDVRLPIVTDGEAGVIALHMGKYVQQPGFKVDVIDPTGAGDAFCAGLLKNL